Protein AF-A0A9J6ES76-F1 (afdb_monomer_lite)

Radius of gyration: 27.9 Å; chains: 1; bounding box: 52×22×76 Å

Foldseek 3Di:
DVVVVVVVVVVVVVVVVCCVVPVPVVVVVVVCVVCVVVVVVVVVVVVVPVVCCCVPPVPLPPPDPCSVVVCVVCVVPDPDDDDD

Sequence (84 aa):
MTRRIHNAKRSFSKIKQVWVLYPEHIVSTVVVLAVAPFGIRSAIKQHYKPWHYRTRYTVVRDDDPYAKVLEEAYKDFVPHKLPK

Organism: Rhipicephalus microplus (NCBI:txid6941)

Structure (mmCIF, N/CA/C/O backbone):
data_AF-A0A9J6ES76-F1
#
_entry.id   AF-A0A9J6ES76-F1
#
loop_
_atom_site.group_PDB
_atom_site.id
_atom_site.type_symbol
_atom_site.label_atom_id
_atom_site.label_alt_id
_atom_site.label_comp_id
_atom_site.label_asym_id
_atom_site.label_entity_id
_atom_site.label_seq_id
_atom_site.pdbx_PDB_ins_code
_atom_site.Cartn_x
_atom_site.Cartn_y
_atom_site.Cartn_z
_atom_site.occupancy
_atom_site.B_iso_or_equiv
_atom_site.auth_seq_id
_atom_site.auth_comp_id
_atom_site.auth_asym_id
_atom_site.auth_atom_id
_atom_site.pdbx_PDB_model_num
ATOM 1 N N . MET A 1 1 ? 7.557 9.050 36.090 1.00 58.09 1 MET A N 1
ATOM 2 C CA . MET A 1 1 ? 6.782 7.914 35.524 1.00 58.09 1 MET A CA 1
ATOM 3 C C . MET A 1 1 ? 5.292 8.234 35.295 1.00 58.09 1 MET A C 1
ATOM 5 O O . MET A 1 1 ? 4.701 7.724 34.353 1.00 58.09 1 MET A O 1
ATOM 9 N N . THR A 1 2 ? 4.692 9.140 36.072 1.00 62.94 2 THR A N 1
ATOM 10 C CA . THR A 1 2 ? 3.267 9.543 36.030 1.00 62.94 2 THR A CA 1
ATOM 11 C C . THR A 1 2 ? 2.797 10.257 34.749 1.00 62.94 2 THR A C 1
ATOM 13 O O . THR A 1 2 ? 1.668 10.037 34.312 1.00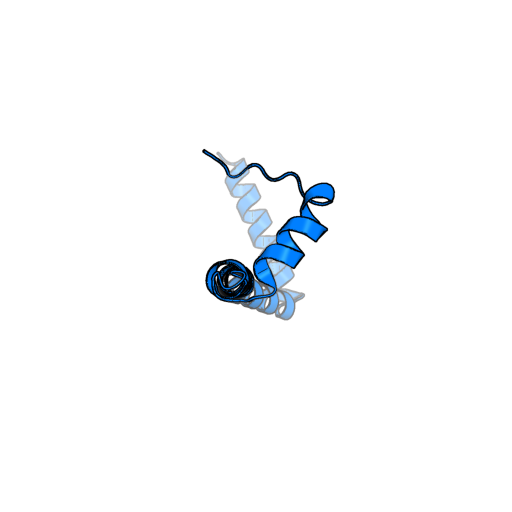 62.94 2 THR A O 1
ATOM 16 N N . ARG A 1 3 ? 3.649 11.051 34.078 1.00 64.12 3 ARG A N 1
ATOM 17 C CA . ARG A 1 3 ? 3.277 11.777 32.838 1.00 64.12 3 ARG A CA 1
ATOM 18 C C . ARG A 1 3 ? 2.908 10.865 31.656 1.00 64.12 3 ARG A C 1
ATOM 20 O O . ARG A 1 3 ? 1.980 11.183 30.920 1.00 64.12 3 ARG A O 1
ATOM 27 N N . ARG A 1 4 ? 3.586 9.721 31.481 1.00 66.62 4 ARG A N 1
ATOM 28 C CA . ARG A 1 4 ? 3.282 8.774 30.385 1.00 66.62 4 ARG A CA 1
ATOM 29 C C . ARG A 1 4 ? 1.899 8.139 30.546 1.00 66.62 4 ARG A C 1
ATOM 31 O O . ARG A 1 4 ? 1.163 8.035 29.572 1.00 66.62 4 ARG A O 1
ATOM 38 N N . ILE A 1 5 ? 1.524 7.790 31.776 1.00 69.25 5 ILE A N 1
ATOM 39 C CA . ILE A 1 5 ? 0.228 7.169 32.087 1.00 69.25 5 ILE A CA 1
ATOM 40 C C . ILE A 1 5 ? -0.914 8.173 31.872 1.00 69.25 5 ILE A C 1
ATOM 42 O O . ILE A 1 5 ? -1.945 7.831 31.296 1.00 69.25 5 ILE A O 1
ATOM 46 N N . HIS A 1 6 ? -0.715 9.433 32.265 1.00 73.25 6 HIS A N 1
ATOM 47 C CA . HIS A 1 6 ? -1.698 10.489 32.028 1.00 73.25 6 HIS A CA 1
ATOM 48 C C . HIS A 1 6 ? -1.903 10.766 30.526 1.00 73.25 6 HIS A C 1
ATOM 50 O O . HIS A 1 6 ? -3.040 10.825 30.054 1.00 73.25 6 HIS A O 1
ATOM 56 N N . ASN A 1 7 ? -0.816 10.839 29.749 1.00 69.06 7 ASN A N 1
ATOM 57 C CA . ASN A 1 7 ? -0.887 11.025 28.296 1.00 69.06 7 ASN A CA 1
ATOM 58 C C . ASN A 1 7 ? -1.557 9.842 27.577 1.00 69.06 7 ASN A C 1
ATOM 60 O O . ASN A 1 7 ? -2.339 10.053 26.647 1.00 69.06 7 ASN A O 1
ATOM 64 N N . ALA A 1 8 ? -1.311 8.609 28.029 1.00 68.94 8 ALA A N 1
ATOM 65 C CA . ALA A 1 8 ? -1.968 7.419 27.494 1.00 68.94 8 ALA A CA 1
ATOM 66 C C . ALA A 1 8 ? -3.485 7.442 27.753 1.00 68.94 8 ALA A C 1
ATOM 68 O O . ALA A 1 8 ? -4.269 7.258 26.823 1.00 68.94 8 ALA A O 1
ATOM 69 N N . LYS A 1 9 ? -3.913 7.770 28.982 1.00 72.75 9 LYS A N 1
ATOM 70 C CA . LYS A 1 9 ? -5.340 7.898 29.336 1.00 72.75 9 LYS A CA 1
ATOM 71 C C . LYS A 1 9 ? -6.048 8.979 28.515 1.00 72.75 9 LYS A C 1
ATOM 73 O O . LYS A 1 9 ? -7.155 8.758 28.027 1.00 72.75 9 LYS A O 1
ATOM 78 N N . ARG A 1 10 ? -5.395 10.127 28.307 1.00 74.69 10 ARG A N 1
ATOM 79 C CA . ARG A 1 10 ? -5.929 11.221 27.480 1.00 74.69 10 ARG A CA 1
ATOM 80 C C . ARG A 1 10 ? -6.085 10.813 26.014 1.00 74.69 10 ARG A C 1
ATOM 82 O O . ARG A 1 10 ? -7.083 11.160 25.392 1.00 74.69 10 ARG A O 1
ATOM 89 N N . SER A 1 11 ? -5.127 10.060 25.477 1.00 72.75 11 SER A N 1
ATOM 90 C CA . SER A 1 11 ? -5.179 9.560 24.097 1.00 72.75 11 SER A CA 1
ATOM 91 C C . SER A 1 11 ? -6.303 8.537 23.913 1.00 72.75 11 SER A C 1
ATOM 93 O O . SER A 1 11 ? -7.061 8.625 22.954 1.00 72.75 11 SER A O 1
ATOM 95 N N . PHE A 1 12 ? -6.488 7.638 24.882 1.00 75.25 12 PHE A N 1
ATOM 96 C CA . PHE A 1 12 ? -7.567 6.648 24.860 1.00 75.25 12 PHE A CA 1
ATOM 97 C C . PHE A 1 12 ? -8.963 7.289 24.910 1.00 75.25 12 PHE A C 1
ATOM 99 O O . PHE A 1 12 ? -9.875 6.848 24.214 1.00 75.25 12 PHE A O 1
ATOM 106 N N . SER A 1 13 ? -9.122 8.359 25.698 1.00 81.44 13 SER A N 1
ATOM 107 C CA . SER A 1 13 ? -10.373 9.128 25.764 1.00 81.44 13 SER A CA 1
ATOM 108 C C . SER A 1 13 ? -10.730 9.759 24.412 1.00 81.44 13 SER A C 1
ATOM 110 O O . SER A 1 13 ? -11.862 9.640 23.948 1.00 81.44 13 SER A O 1
ATOM 112 N N . LYS A 1 14 ? -9.738 10.334 23.717 1.00 81.38 14 LYS A N 1
ATOM 113 C CA . LYS A 1 14 ? -9.935 10.896 22.372 1.00 81.38 14 LYS A CA 1
ATOM 114 C C . LYS A 1 14 ? -10.332 9.833 21.351 1.00 81.38 14 LYS A C 1
ATOM 116 O O . LYS A 1 14 ? -11.241 10.071 20.568 1.00 81.38 14 LYS A O 1
ATOM 121 N N . ILE A 1 15 ? -9.700 8.658 21.377 1.00 80.81 15 ILE A N 1
ATOM 122 C CA . ILE A 1 15 ? -10.039 7.564 20.451 1.00 80.81 15 ILE A CA 1
ATOM 123 C C . ILE A 1 15 ? -11.489 7.112 20.659 1.00 80.81 15 ILE A C 1
ATOM 125 O O . ILE A 1 15 ? -12.217 6.964 19.683 1.00 80.81 15 ILE A O 1
ATOM 129 N N . LYS A 1 16 ? -11.941 6.969 21.914 1.00 83.31 16 LYS A N 1
ATOM 130 C CA . LYS A 1 16 ? -13.348 6.653 22.210 1.00 83.31 16 LYS A CA 1
ATO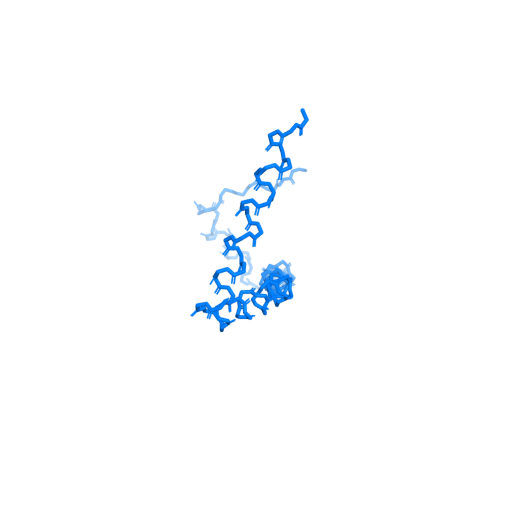M 131 C C . LYS A 1 16 ? -14.305 7.716 21.674 1.00 83.31 16 LYS A C 1
ATOM 133 O O . LYS A 1 16 ? -15.332 7.368 21.107 1.00 83.31 16 LYS A O 1
ATOM 138 N N . GLN A 1 17 ? -13.960 8.993 21.827 1.00 84.94 17 GLN A N 1
ATOM 139 C CA . GLN A 1 17 ? -14.780 10.092 21.321 1.00 84.94 17 GLN A CA 1
ATOM 140 C C . GLN A 1 17 ? -14.902 10.057 19.790 1.00 84.94 17 GLN A C 1
ATOM 142 O O . GLN A 1 17 ? -16.000 10.207 19.265 1.00 84.94 17 GLN A O 1
ATOM 147 N N . VAL A 1 18 ? -13.801 9.801 19.075 1.00 83.56 18 VAL A N 1
ATOM 148 C CA . VAL A 1 18 ? -13.815 9.667 17.607 1.00 83.56 18 VAL A CA 1
ATOM 149 C C . VAL A 1 18 ? -14.612 8.433 17.171 1.00 83.56 18 VAL A C 1
ATOM 151 O O . VAL A 1 18 ? -15.325 8.504 16.181 1.00 83.56 18 VAL A O 1
ATOM 154 N N . TRP A 1 19 ? -14.562 7.335 17.931 1.00 82.88 19 TRP A N 1
ATOM 155 C CA . TRP A 1 19 ? -15.316 6.109 17.631 1.00 82.88 19 TRP A CA 1
ATOM 156 C C . TRP A 1 19 ? -16.830 6.281 17.750 1.00 82.88 19 TRP A C 1
ATOM 158 O O . TRP A 1 19 ? -17.575 5.667 16.996 1.00 82.88 19 TRP A O 1
ATOM 168 N N . VAL A 1 20 ? -17.282 7.141 18.664 1.00 90.12 20 VAL A N 1
ATOM 169 C CA . VAL A 1 20 ? -18.703 7.489 18.802 1.00 90.12 20 VAL A CA 1
ATOM 170 C C . VAL A 1 20 ? -19.150 8.470 17.718 1.00 90.12 20 VAL A C 1
ATOM 172 O O . VAL A 1 20 ? -20.268 8.359 17.231 1.00 90.12 20 VAL A O 1
ATOM 175 N N . LEU A 1 21 ? -18.298 9.433 17.350 1.00 91.12 21 LEU A N 1
ATOM 176 C CA . LEU A 1 21 ? -18.652 10.478 16.387 1.00 91.12 21 LEU A CA 1
ATOM 177 C C . LEU A 1 21 ? -18.576 10.012 14.927 1.00 91.12 21 LEU A C 1
ATOM 179 O O . LEU A 1 21 ? -19.409 10.434 14.135 1.00 91.12 21 LEU A O 1
ATOM 183 N N . TYR A 1 22 ? -17.587 9.181 14.584 1.00 87.38 22 TYR A N 1
ATOM 184 C CA . TYR A 1 22 ? -17.278 8.785 13.205 1.00 87.38 22 TYR A CA 1
ATOM 185 C C . TYR A 1 22 ? -16.777 7.331 13.118 1.00 87.38 22 TYR A C 1
ATOM 187 O O . TYR A 1 22 ? -15.594 7.081 12.830 1.00 87.38 22 TYR A O 1
ATOM 195 N N . PRO A 1 23 ? -17.634 6.339 13.408 1.00 87.12 23 PRO A N 1
ATOM 196 C CA . PRO A 1 23 ? -17.247 4.931 13.356 1.00 87.12 23 PRO A CA 1
ATOM 197 C C . PRO A 1 23 ? -16.791 4.501 11.952 1.00 87.12 23 PRO A C 1
ATOM 199 O O . PRO A 1 23 ? -15.828 3.740 11.819 1.00 87.12 23 PRO A O 1
ATOM 202 N N . GLU A 1 24 ? -17.415 5.025 10.897 1.00 88.38 24 GLU A N 1
ATOM 203 C CA . GLU A 1 24 ? -17.102 4.712 9.501 1.00 88.38 24 GLU A CA 1
ATOM 204 C C . GLU A 1 24 ? -15.666 5.082 9.115 1.00 88.38 24 GLU A C 1
ATOM 206 O O . GLU A 1 24 ? -14.986 4.288 8.464 1.00 88.38 24 GLU A O 1
ATOM 211 N N . HIS A 1 25 ? -15.162 6.230 9.575 1.00 88.44 25 HIS A N 1
ATOM 212 C CA . HIS A 1 25 ? -13.801 6.677 9.276 1.00 88.44 25 HIS A CA 1
ATOM 213 C C . HIS A 1 25 ? -12.733 5.820 9.959 1.00 88.44 25 HIS A C 1
ATOM 215 O O . HIS A 1 25 ? -11.640 5.615 9.420 1.00 88.44 25 HIS A O 1
ATOM 221 N N . ILE A 1 26 ? -13.032 5.283 11.142 1.00 88.19 26 ILE A N 1
ATOM 222 C CA . ILE A 1 26 ? -12.112 4.376 11.830 1.00 88.19 26 ILE A CA 1
ATOM 223 C C . ILE A 1 26 ? -12.065 3.041 11.098 1.00 88.19 26 ILE A C 1
ATOM 225 O O . ILE A 1 26 ? -10.974 2.542 10.817 1.00 88.19 26 ILE A O 1
ATOM 229 N N . VAL A 1 27 ? -13.224 2.494 10.729 1.00 89.00 27 VAL A N 1
ATOM 230 C CA . VAL A 1 27 ? -13.295 1.250 9.955 1.00 89.00 27 VAL A CA 1
ATOM 231 C C . VAL A 1 27 ? -12.589 1.419 8.609 1.00 89.00 27 VAL A C 1
ATOM 233 O O . VAL A 1 27 ? -11.755 0.584 8.260 1.00 89.00 27 VAL A O 1
ATOM 236 N N . SER A 1 28 ? -12.823 2.520 7.888 1.00 88.31 28 SER A N 1
ATOM 237 C CA . SER A 1 28 ? -12.156 2.774 6.606 1.00 88.31 28 SER A CA 1
ATOM 238 C C . SER A 1 28 ? -10.640 2.887 6.762 1.00 88.31 28 SER A C 1
ATOM 240 O O . SER A 1 28 ? -9.898 2.329 5.959 1.00 88.31 28 SER A O 1
ATOM 242 N N . THR A 1 29 ? -10.161 3.552 7.816 1.00 89.56 29 THR A N 1
ATOM 243 C CA . THR A 1 29 ? -8.722 3.677 8.092 1.00 89.56 29 THR A CA 1
ATOM 244 C C . THR A 1 29 ? -8.092 2.316 8.382 1.00 89.56 29 THR A C 1
ATOM 246 O O . THR A 1 29 ? -7.025 2.007 7.855 1.00 89.56 29 THR A O 1
ATOM 249 N N . VAL A 1 30 ? -8.761 1.474 9.176 1.00 91.50 30 VAL A N 1
ATOM 250 C CA . VAL A 1 30 ? -8.295 0.109 9.468 1.00 91.50 30 VAL A CA 1
ATOM 251 C C . VAL A 1 30 ? -8.235 -0.729 8.192 1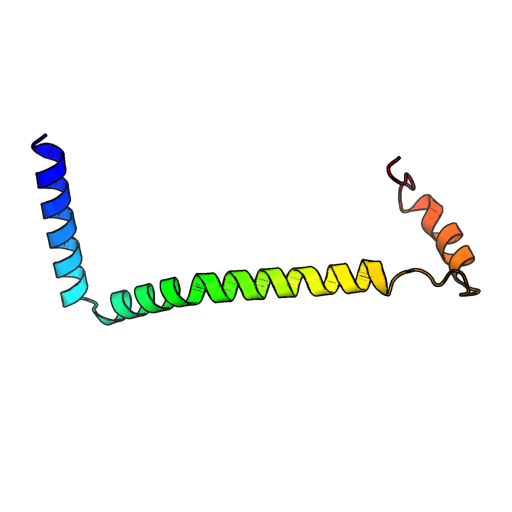.00 91.50 30 VAL A C 1
ATOM 253 O O . VAL A 1 30 ? -7.232 -1.398 7.951 1.00 91.50 30 VAL A O 1
ATOM 256 N N . VAL A 1 31 ? -9.263 -0.654 7.343 1.00 92.94 31 VAL A N 1
ATOM 257 C CA . VAL A 1 31 ? -9.294 -1.368 6.058 1.00 92.94 31 VAL A CA 1
ATOM 258 C C . VAL A 1 31 ? -8.162 -0.900 5.143 1.00 92.94 31 VAL A C 1
ATOM 260 O O . VAL A 1 31 ? -7.441 -1.730 4.593 1.00 92.94 31 VAL A O 1
ATOM 263 N N . VAL A 1 32 ? -7.943 0.413 5.017 1.00 92.62 32 VAL A N 1
ATOM 264 C CA . VAL A 1 32 ? -6.854 0.965 4.195 1.00 92.62 32 VAL A CA 1
ATOM 265 C C . VAL A 1 32 ? -5.494 0.505 4.711 1.00 92.62 32 VAL A C 1
ATOM 267 O O . VAL A 1 32 ? -4.674 0.056 3.917 1.00 92.62 32 VAL A O 1
ATOM 270 N N . LEU A 1 33 ? -5.257 0.549 6.024 1.00 92.75 33 LEU A N 1
ATOM 271 C CA . LEU A 1 33 ? -4.001 0.077 6.614 1.00 92.75 33 LEU A CA 1
ATOM 272 C C . LEU A 1 33 ? -3.787 -1.426 6.406 1.00 92.75 33 LEU A C 1
ATOM 274 O O . LEU A 1 33 ? -2.656 -1.849 6.175 1.00 92.75 33 LEU A O 1
ATOM 278 N N . ALA A 1 34 ? -4.855 -2.226 6.442 1.00 92.50 34 ALA A N 1
ATOM 279 C CA . ALA A 1 34 ? -4.781 -3.659 6.177 1.00 92.50 34 ALA A CA 1
ATOM 280 C C . ALA A 1 34 ? -4.469 -3.970 4.701 1.00 92.50 34 ALA A C 1
ATOM 282 O O . ALA A 1 34 ? -3.709 -4.893 4.414 1.00 92.50 34 ALA A O 1
ATOM 283 N N . VAL A 1 35 ? -5.020 -3.196 3.759 1.00 93.19 35 VAL A N 1
ATOM 284 C CA . VAL A 1 35 ? -4.864 -3.426 2.310 1.00 93.19 35 VAL A CA 1
ATOM 285 C C . VAL A 1 35 ? -3.589 -2.785 1.742 1.00 93.19 35 VAL A C 1
ATOM 287 O O . VAL A 1 35 ? -2.973 -3.340 0.827 1.00 93.19 35 VAL A O 1
ATOM 290 N N . ALA A 1 36 ? -3.140 -1.658 2.302 1.00 91.38 36 ALA A N 1
ATOM 291 C CA . ALA A 1 36 ? -1.956 -0.911 1.874 1.00 91.38 36 ALA A CA 1
ATOM 292 C C . ALA A 1 36 ? -0.693 -1.770 1.644 1.00 91.38 36 ALA A C 1
ATOM 294 O O . ALA A 1 36 ? -0.095 -1.638 0.572 1.00 91.38 36 ALA A O 1
ATOM 295 N N . PRO A 1 37 ? -0.270 -2.678 2.551 1.00 88.25 37 PRO A N 1
ATOM 296 C CA . PRO A 1 37 ? 0.939 -3.474 2.327 1.00 88.25 37 PRO A CA 1
ATOM 297 C C . PRO A 1 37 ? 0.837 -4.389 1.097 1.00 88.25 37 PRO A C 1
ATOM 299 O O . PRO A 1 37 ? 1.829 -4.595 0.393 1.00 88.25 37 PRO A O 1
ATOM 302 N N . PHE A 1 38 ? -0.356 -4.903 0.784 1.00 90.06 38 PHE A N 1
ATOM 303 C CA . PHE A 1 38 ? -0.574 -5.724 -0.408 1.00 90.06 38 PHE A CA 1
ATOM 304 C C . PHE A 1 38 ? -0.512 -4.888 -1.688 1.00 90.06 38 PHE A C 1
ATOM 306 O O . PHE A 1 38 ? 0.118 -5.313 -2.658 1.00 90.06 38 PHE A O 1
ATOM 313 N N . GLY A 1 39 ? -1.099 -3.686 -1.668 1.00 87.31 39 GLY A N 1
ATOM 314 C CA . GLY A 1 39 ? -1.042 -2.734 -2.780 1.00 87.31 39 GLY A CA 1
ATOM 315 C C . GLY A 1 39 ? 0.378 -2.242 -3.071 1.00 87.31 39 GLY A C 1
ATOM 316 O O . GLY A 1 39 ? 0.802 -2.193 -4.222 1.00 87.31 39 GLY A O 1
ATOM 317 N N . ILE A 1 40 ? 1.165 -1.958 -2.032 1.00 89.06 40 ILE A N 1
ATOM 318 C CA . ILE A 1 40 ? 2.572 -1.567 -2.193 1.00 89.06 40 ILE A CA 1
ATOM 319 C C . ILE A 1 40 ? 3.372 -2.723 -2.810 1.00 89.06 40 ILE A C 1
ATOM 321 O O . ILE A 1 40 ? 4.129 -2.525 -3.761 1.00 89.06 40 ILE A O 1
ATOM 325 N N . ARG A 1 41 ? 3.172 -3.958 -2.331 1.00 86.56 41 ARG A N 1
ATOM 326 C CA . ARG A 1 41 ? 3.861 -5.136 -2.879 1.00 86.56 41 ARG A CA 1
ATOM 327 C C . ARG A 1 41 ? 3.488 -5.403 -4.339 1.00 86.56 41 ARG A C 1
ATOM 329 O O . ARG A 1 41 ? 4.359 -5.795 -5.119 1.00 86.56 41 ARG A O 1
ATOM 336 N N . SER A 1 42 ? 2.221 -5.229 -4.718 1.00 85.44 42 SER A N 1
ATOM 337 C CA . SER A 1 42 ? 1.790 -5.398 -6.110 1.00 85.44 42 SER A CA 1
ATOM 338 C C . SER A 1 42 ? 2.361 -4.302 -7.013 1.00 85.44 42 SER A C 1
ATOM 340 O O . SER A 1 42 ? 2.892 -4.630 -8.074 1.00 85.44 42 SER A O 1
ATOM 342 N N . ALA A 1 43 ? 2.368 -3.043 -6.562 1.00 84.00 43 ALA A N 1
ATOM 343 C CA . ALA A 1 43 ? 2.969 -1.922 -7.283 1.00 84.00 43 ALA A CA 1
ATOM 344 C C . ALA A 1 43 ? 4.472 -2.131 -7.528 1.00 84.00 43 ALA A C 1
ATOM 346 O O . ALA A 1 43 ? 4.943 -1.972 -8.653 1.00 84.00 43 ALA A O 1
ATOM 347 N N . ILE A 1 44 ? 5.214 -2.588 -6.512 1.00 84.56 44 ILE A N 1
ATOM 348 C CA . ILE A 1 44 ? 6.637 -2.935 -6.637 1.00 84.56 44 ILE A CA 1
ATOM 349 C C . ILE A 1 44 ? 6.842 -4.032 -7.694 1.00 84.56 44 ILE A C 1
ATOM 351 O O . ILE A 1 44 ? 7.666 -3.887 -8.596 1.00 84.56 44 ILE A O 1
ATOM 355 N N . LYS A 1 45 ? 6.059 -5.119 -7.645 1.00 81.25 45 LYS A N 1
ATOM 356 C CA . LYS A 1 45 ? 6.136 -6.190 -8.657 1.00 81.25 45 LYS A CA 1
ATOM 357 C C . LYS A 1 45 ? 5.826 -5.684 -10.065 1.00 81.25 45 LYS A C 1
ATOM 359 O O . LYS A 1 45 ? 6.454 -6.129 -11.023 1.00 81.25 45 LYS A O 1
ATOM 364 N N . GLN A 1 46 ? 4.858 -4.783 -10.199 1.00 75.62 46 GLN A N 1
ATOM 365 C CA . GLN A 1 46 ? 4.496 -4.197 -11.483 1.00 75.62 46 GLN A CA 1
ATOM 366 C C . GLN A 1 46 ? 5.601 -3.282 -12.015 1.00 75.62 46 GLN A C 1
ATOM 368 O O . GLN A 1 46 ? 5.876 -3.327 -13.209 1.00 75.62 46 GLN A O 1
ATOM 373 N N . HIS A 1 47 ? 6.291 -2.540 -11.147 1.00 74.31 47 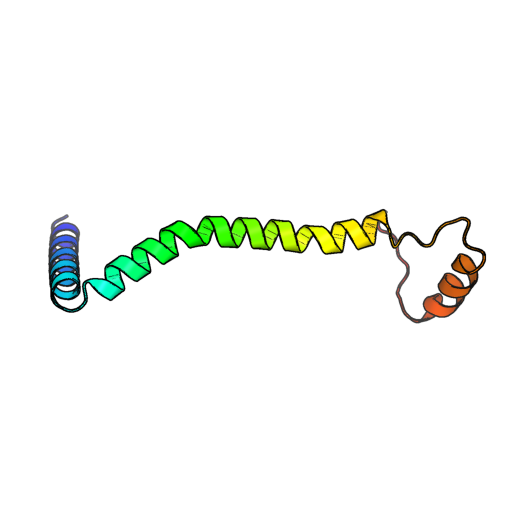HIS A N 1
ATOM 374 C CA . HIS A 1 47 ? 7.431 -1.703 -11.523 1.00 74.31 47 HIS A CA 1
ATOM 375 C C . HIS A 1 47 ? 8.621 -2.513 -12.070 1.00 74.31 47 HIS A C 1
ATOM 377 O O . HIS A 1 47 ? 9.294 -2.073 -12.999 1.00 74.31 47 HIS A O 1
ATOM 383 N N . TYR A 1 48 ? 8.847 -3.734 -11.574 1.00 69.62 48 TYR A N 1
ATOM 384 C CA . TYR A 1 48 ? 9.915 -4.600 -12.092 1.00 69.62 48 TYR A CA 1
ATOM 385 C C . TYR A 1 48 ? 9.633 -5.189 -13.479 1.00 69.62 48 TYR A C 1
ATOM 387 O O . TYR A 1 48 ? 10.577 -5.550 -14.184 1.00 69.62 48 TYR A O 1
ATOM 395 N N . LYS A 1 49 ? 8.365 -5.289 -13.901 1.00 62.75 49 LYS A N 1
ATOM 396 C CA . LYS A 1 49 ? 8.014 -5.882 -15.202 1.00 62.75 49 LYS A CA 1
ATOM 397 C C . LYS A 1 49 ? 8.588 -5.077 -16.380 1.00 62.75 49 LYS A C 1
ATOM 399 O O . LYS A 1 49 ? 9.312 -5.681 -17.166 1.00 62.75 49 LYS A O 1
ATOM 404 N N . PRO A 1 50 ? 8.363 -3.753 -16.510 1.00 60.72 50 PRO A N 1
ATOM 405 C CA . PRO A 1 50 ? 8.955 -2.954 -17.585 1.00 60.72 50 PRO A CA 1
ATOM 406 C C . PRO A 1 50 ? 10.479 -3.043 -17.641 1.00 60.72 50 PRO A C 1
ATOM 408 O O . PRO A 1 50 ? 11.047 -3.123 -18.726 1.00 60.72 50 PRO A O 1
ATOM 411 N N . TRP A 1 51 ? 11.142 -3.078 -16.480 1.00 58.66 51 TRP A N 1
ATOM 412 C CA . TRP A 1 51 ? 12.597 -3.191 -16.428 1.00 58.66 51 TRP A CA 1
ATOM 413 C C . TRP A 1 51 ? 13.073 -4.548 -16.936 1.00 58.66 51 TRP A C 1
ATOM 415 O O . TRP A 1 51 ? 13.972 -4.604 -17.763 1.00 58.66 51 TRP A O 1
ATOM 425 N N . HIS A 1 52 ? 12.395 -5.629 -16.547 1.00 57.59 52 HIS A N 1
ATOM 426 C CA . HIS A 1 52 ? 12.652 -6.960 -17.087 1.00 57.59 52 HIS A CA 1
ATOM 427 C C . HIS A 1 52 ? 12.445 -7.022 -18.605 1.00 57.59 52 HIS A C 1
ATOM 429 O O . HIS A 1 52 ? 13.255 -7.633 -19.298 1.00 57.59 52 HIS A O 1
ATOM 435 N N . TYR A 1 53 ? 11.402 -6.367 -19.132 1.00 52.69 53 TYR A N 1
ATOM 436 C CA . TYR A 1 53 ? 11.157 -6.326 -20.574 1.00 52.69 53 TYR A CA 1
ATOM 437 C C . TYR A 1 53 ? 12.237 -5.552 -21.331 1.00 52.69 53 TYR A C 1
ATOM 439 O O . TYR A 1 53 ? 12.703 -6.019 -22.367 1.00 52.69 53 TYR A O 1
ATOM 447 N N . ARG A 1 54 ? 12.700 -4.430 -20.774 1.00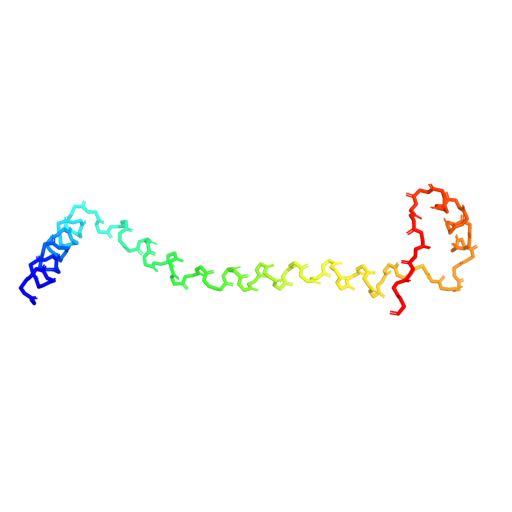 57.00 54 ARG A N 1
ATOM 448 C CA . ARG A 1 54 ? 13.831 -3.669 -21.311 1.00 57.00 54 ARG A CA 1
ATOM 449 C C . ARG A 1 54 ? 15.114 -4.507 -21.305 1.00 57.00 54 ARG A C 1
ATOM 451 O O . ARG A 1 54 ? 15.749 -4.695 -22.330 1.00 57.00 54 ARG A O 1
ATOM 458 N N . THR A 1 55 ? 15.486 -5.095 -20.174 1.00 58.91 55 THR A N 1
ATOM 459 C CA . THR A 1 55 ? 16.753 -5.838 -20.093 1.00 58.91 55 THR A CA 1
ATOM 460 C C . THR A 1 55 ? 16.739 -7.147 -20.889 1.00 58.91 55 THR A C 1
ATOM 462 O O . THR A 1 55 ? 17.784 -7.547 -21.387 1.00 58.91 55 THR A O 1
ATOM 465 N N . ARG A 1 56 ? 15.591 -7.835 -21.008 1.00 53.31 56 ARG A N 1
ATOM 466 C CA . ARG A 1 56 ? 15.514 -9.144 -21.686 1.00 53.31 56 ARG A CA 1
ATOM 467 C C . ARG A 1 56 ? 15.079 -9.107 -23.147 1.00 53.31 56 ARG A C 1
ATOM 469 O O . ARG A 1 56 ? 15.448 -10.019 -23.876 1.00 53.31 56 ARG A O 1
ATOM 476 N N . TYR A 1 57 ? 14.278 -8.127 -23.561 1.00 51.00 57 TYR A N 1
ATOM 477 C CA . TYR A 1 57 ? 13.665 -8.117 -24.897 1.00 51.00 57 TYR A CA 1
ATOM 478 C C . TYR A 1 57 ? 13.958 -6.850 -25.706 1.00 51.00 57 TYR A C 1
ATOM 480 O O . TYR A 1 57 ? 13.724 -6.869 -26.908 1.00 51.00 57 TYR A O 1
ATOM 488 N N . THR A 1 58 ? 14.500 -5.779 -25.105 1.00 50.78 58 THR A N 1
ATOM 489 C CA . THR A 1 58 ? 15.075 -4.652 -25.873 1.00 50.78 58 THR A CA 1
ATOM 490 C C . THR A 1 58 ? 16.584 -4.786 -26.047 1.00 50.78 58 THR A C 1
ATOM 492 O O . THR A 1 58 ? 17.274 -3.787 -26.233 1.00 50.78 58 THR A O 1
ATOM 495 N N . VAL A 1 59 ? 17.106 -6.013 -25.977 1.00 53.59 59 VAL A N 1
ATOM 496 C CA . VAL A 1 59 ? 18.412 -6.315 -26.558 1.00 53.59 59 VAL A CA 1
ATOM 497 C C . VAL A 1 59 ? 18.218 -6.099 -28.050 1.00 53.59 59 VAL A C 1
ATOM 499 O O . VAL A 1 59 ? 17.429 -6.807 -28.678 1.00 53.59 59 VAL A O 1
ATOM 502 N N . VAL A 1 60 ? 18.852 -5.059 -28.584 1.00 54.00 60 VAL A N 1
ATOM 503 C CA . VAL A 1 60 ? 19.131 -4.966 -30.013 1.00 54.00 60 VAL A CA 1
ATOM 504 C C . VAL A 1 60 ? 19.651 -6.346 -30.397 1.00 54.00 60 VAL A C 1
ATOM 506 O O . VAL A 1 60 ? 20.668 -6.775 -29.864 1.00 54.00 60 VAL A O 1
ATOM 509 N N . ARG A 1 61 ? 18.872 -7.112 -31.165 1.00 51.06 61 ARG A N 1
ATOM 510 C CA . ARG A 1 61 ? 19.264 -8.473 -31.531 1.00 51.06 61 ARG A CA 1
ATOM 511 C C . ARG A 1 61 ? 20.631 -8.347 -32.198 1.00 51.06 61 ARG A C 1
ATOM 513 O O . ARG A 1 61 ? 20.738 -7.599 -33.162 1.00 51.06 61 ARG A O 1
ATOM 520 N N . ASP A 1 62 ? 21.645 -9.050 -31.702 1.00 53.59 62 ASP A N 1
ATOM 521 C CA . ASP A 1 62 ? 22.979 -9.021 -32.323 1.00 53.59 62 ASP A CA 1
ATOM 522 C C . ASP A 1 62 ? 22.914 -9.453 -33.807 1.00 53.59 62 ASP A C 1
ATOM 524 O O . ASP A 1 62 ? 23.734 -9.036 -34.624 1.00 53.59 62 ASP A O 1
ATOM 528 N N . ASP A 1 63 ? 21.877 -10.226 -34.160 1.00 54.66 63 ASP A N 1
ATOM 529 C CA . ASP A 1 63 ? 21.554 -10.691 -35.513 1.00 54.66 63 ASP A CA 1
ATOM 530 C C . ASP A 1 63 ? 20.664 -9.723 -36.323 1.00 54.66 63 ASP A C 1
ATOM 532 O O . ASP A 1 63 ? 20.311 -10.020 -37.467 1.00 54.66 63 ASP A O 1
ATOM 536 N N . ASP A 1 64 ? 20.225 -8.601 -35.745 1.00 60.28 64 ASP A N 1
ATOM 537 C CA . ASP A 1 64 ? 19.388 -7.625 -36.442 1.00 60.28 64 ASP A CA 1
ATOM 538 C C . ASP A 1 64 ? 20.265 -6.780 -37.380 1.00 60.28 64 ASP A C 1
ATOM 540 O O . ASP A 1 64 ? 21.160 -6.067 -36.911 1.00 60.28 64 ASP A O 1
ATOM 544 N N . PRO A 1 65 ? 20.033 -6.810 -38.705 1.00 63.00 65 PRO A N 1
ATOM 545 C CA . PRO A 1 65 ? 20.840 -6.057 -39.662 1.00 63.00 65 PRO A CA 1
ATOM 546 C C . PRO A 1 65 ? 20.819 -4.537 -39.420 1.00 63.00 65 PRO A C 1
ATOM 548 O O . PRO A 1 65 ? 21.703 -3.836 -39.912 1.00 63.00 65 PRO A O 1
ATOM 551 N N . TYR A 1 66 ? 19.861 -4.019 -38.641 1.00 56.47 66 TYR A N 1
ATOM 552 C CA . TYR A 1 66 ? 19.747 -2.597 -38.307 1.00 56.47 66 TYR A CA 1
ATOM 553 C C . TYR A 1 66 ? 20.358 -2.218 -36.949 1.00 56.47 66 TYR A C 1
ATOM 555 O O . TYR A 1 66 ? 20.474 -1.029 -36.649 1.00 56.47 66 TYR A O 1
ATOM 563 N N . ALA A 1 67 ? 20.814 -3.194 -36.156 1.00 61.00 67 ALA A N 1
ATOM 564 C CA . ALA A 1 67 ? 21.457 -2.995 -34.856 1.00 61.00 67 ALA A CA 1
ATOM 565 C C . ALA A 1 67 ? 22.623 -1.998 -34.908 1.00 61.00 67 ALA A C 1
ATOM 567 O O . ALA A 1 67 ? 22.650 -1.003 -34.185 1.00 61.00 67 ALA A O 1
ATOM 568 N N . LYS A 1 68 ? 23.558 -2.239 -35.834 1.00 60.75 68 LYS A N 1
ATOM 569 C CA . LYS A 1 68 ? 24.774 -1.431 -36.008 1.00 60.75 68 LYS A CA 1
ATOM 570 C C . LYS A 1 68 ? 24.480 -0.014 -36.497 1.00 60.75 68 LYS A C 1
ATOM 572 O O . LYS A 1 68 ? 25.164 0.922 -36.102 1.00 60.75 68 LYS A O 1
ATOM 577 N N . VAL A 1 69 ? 23.443 0.146 -37.322 1.00 64.50 69 VAL A N 1
ATOM 578 C CA . VAL A 1 69 ? 23.017 1.456 -37.843 1.00 64.50 69 VAL A CA 1
ATOM 579 C C . VAL A 1 69 ? 22.455 2.320 -36.716 1.00 64.50 69 VAL A C 1
ATOM 581 O O . VAL A 1 69 ? 22.718 3.518 -36.655 1.00 64.50 69 VAL A O 1
ATOM 584 N N . LEU A 1 70 ? 21.708 1.707 -35.796 1.00 60.41 70 LEU A N 1
ATOM 585 C CA . LEU A 1 70 ? 21.169 2.399 -34.630 1.00 60.41 70 LEU A CA 1
ATOM 586 C C . LEU A 1 70 ? 22.278 2.757 -33.630 1.00 60.41 70 LEU A C 1
ATOM 588 O O . LEU A 1 70 ? 22.290 3.878 -33.132 1.00 60.41 70 LEU A O 1
ATOM 592 N N . GLU A 1 71 ? 23.242 1.868 -33.375 1.00 62.97 71 GLU A N 1
ATOM 593 C CA . GLU A 1 71 ? 24.405 2.191 -32.530 1.00 62.97 71 GLU A CA 1
ATOM 594 C C . GLU A 1 71 ? 25.218 3.376 -33.072 1.00 62.97 71 GLU A C 1
ATOM 596 O O . GLU A 1 71 ? 25.593 4.269 -32.312 1.00 62.97 71 GLU A O 1
ATOM 601 N N . GLU A 1 72 ? 25.450 3.424 -34.386 1.00 66.62 72 GLU A N 1
ATOM 602 C CA . GLU A 1 72 ? 26.174 4.523 -35.027 1.00 66.62 72 GLU A CA 1
ATOM 603 C C . GLU A 1 72 ? 25.377 5.837 -34.984 1.00 66.62 72 GLU A C 1
ATOM 605 O O . GLU A 1 72 ? 25.935 6.881 -34.648 1.00 66.62 72 GLU A O 1
ATOM 610 N N . ALA A 1 73 ? 24.060 5.782 -35.211 1.00 64.38 73 ALA A N 1
ATOM 611 C CA . ALA A 1 73 ? 23.182 6.952 -35.156 1.00 64.38 73 ALA A CA 1
ATOM 612 C C . ALA A 1 73 ? 23.004 7.533 -33.738 1.00 64.38 73 ALA A C 1
ATOM 614 O O . ALA A 1 73 ? 22.780 8.734 -33.588 1.00 64.38 73 ALA A O 1
ATOM 615 N N . TYR A 1 74 ? 23.100 6.706 -32.690 1.00 55.38 74 TYR A N 1
ATOM 616 C CA . TYR A 1 74 ? 22.920 7.136 -31.295 1.00 55.38 74 TYR A CA 1
ATOM 617 C C . TYR A 1 74 ? 24.228 7.409 -30.538 1.00 55.38 74 TYR A C 1
ATOM 619 O O . TYR A 1 74 ? 24.180 7.838 -29.379 1.00 55.38 74 TYR A O 1
ATOM 627 N N . LYS A 1 75 ? 25.386 7.228 -31.186 1.00 60.88 75 LYS A N 1
ATOM 628 C CA . LYS A 1 75 ? 26.722 7.445 -30.605 1.00 60.88 75 LYS A CA 1
ATOM 629 C C . LYS A 1 75 ? 26.918 8.853 -30.033 1.00 60.88 75 LYS A C 1
ATOM 631 O O . LYS A 1 75 ? 27.581 9.008 -29.009 1.00 60.88 75 LYS A O 1
ATOM 636 N N . ASP A 1 76 ? 26.288 9.851 -30.645 1.00 59.38 76 ASP A N 1
ATOM 637 C CA . ASP A 1 76 ? 26.397 11.255 -30.234 1.00 59.38 76 ASP A CA 1
ATOM 638 C C . ASP A 1 76 ? 25.375 11.657 -29.155 1.00 59.38 76 ASP A C 1
ATOM 640 O O . ASP A 1 76 ? 25.514 12.706 -28.525 1.00 59.38 76 ASP A O 1
ATOM 644 N N . PHE A 1 77 ? 24.356 10.826 -28.903 1.00 54.03 77 PHE A N 1
ATOM 645 C CA . PHE A 1 77 ? 23.240 11.159 -28.009 1.00 54.03 77 PHE A CA 1
ATOM 646 C C . PHE A 1 77 ? 23.346 10.540 -26.610 1.00 54.03 77 PHE A C 1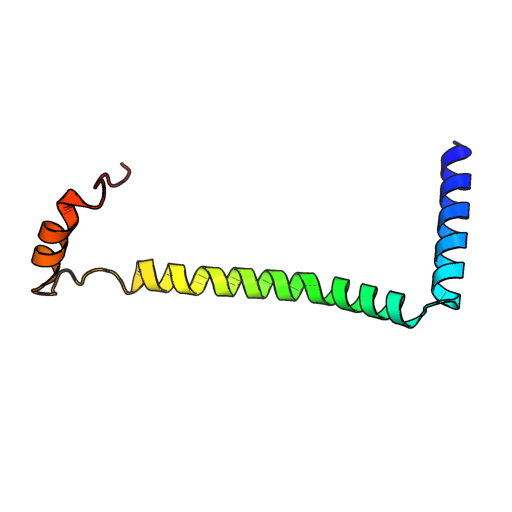
ATOM 648 O O . PHE A 1 77 ? 22.717 11.043 -25.678 1.00 54.03 77 PHE A O 1
ATOM 655 N N . VAL A 1 78 ? 24.124 9.465 -26.422 1.00 52.78 78 VAL A N 1
ATOM 656 C CA . VAL A 1 78 ? 24.251 8.785 -25.120 1.00 52.78 78 VAL A CA 1
ATOM 657 C C . VAL A 1 78 ? 25.725 8.538 -24.786 1.00 52.78 78 VAL A C 1
ATOM 659 O O . VAL A 1 78 ? 26.397 7.846 -25.548 1.00 52.78 78 VAL A O 1
ATOM 662 N N . PRO A 1 79 ? 26.258 9.011 -23.641 1.00 53.44 79 PRO A N 1
ATOM 663 C CA . PRO A 1 79 ? 27.629 8.707 -23.242 1.00 53.44 79 PRO A CA 1
ATOM 664 C C . PRO A 1 79 ? 27.788 7.199 -22.990 1.00 53.44 79 PRO A C 1
ATOM 666 O O . PRO A 1 79 ? 27.382 6.671 -21.956 1.00 53.44 79 PRO A O 1
ATOM 669 N N . HIS A 1 80 ? 28.386 6.497 -23.954 1.00 50.66 80 HIS A N 1
ATOM 670 C CA . HIS A 1 80 ? 28.685 5.070 -23.871 1.00 50.66 80 HIS A CA 1
ATOM 671 C C . HIS A 1 80 ? 29.911 4.852 -22.979 1.00 50.66 80 HIS A C 1
ATOM 673 O O . HIS A 1 80 ? 31.048 4.782 -23.444 1.00 50.66 80 HIS A O 1
ATOM 679 N N . LYS A 1 81 ? 29.694 4.731 -21.669 1.00 49.22 81 LYS A N 1
ATOM 680 C CA . LYS A 1 81 ? 30.621 3.992 -20.806 1.00 49.22 81 LYS A CA 1
ATOM 681 C C . LYS A 1 81 ? 29.850 2.899 -20.085 1.00 49.22 81 LYS A C 1
ATOM 683 O O . LYS A 1 81 ? 29.109 3.168 -19.144 1.00 49.22 81 LYS A O 1
ATOM 688 N N . LEU A 1 82 ? 30.040 1.668 -20.553 1.00 51.53 82 LEU A N 1
ATOM 689 C CA . LEU A 1 82 ? 29.688 0.465 -19.806 1.00 51.53 82 LEU A CA 1
ATOM 690 C C . LEU A 1 82 ? 30.471 0.487 -18.475 1.00 51.53 82 LEU A C 1
ATOM 692 O O . LEU A 1 82 ? 31.668 0.800 -18.499 1.00 51.53 82 LEU A O 1
ATOM 696 N N . PRO A 1 83 ? 29.839 0.220 -17.317 1.00 49.84 83 PRO A N 1
ATOM 697 C CA . PRO A 1 83 ? 30.576 0.080 -16.065 1.00 49.84 83 PRO A CA 1
ATOM 698 C C . PRO A 1 83 ? 31.557 -1.101 -16.170 1.00 49.84 83 PRO A C 1
ATOM 700 O O . PRO A 1 83 ? 31.206 -2.140 -16.729 1.00 49.84 83 PRO A O 1
ATOM 703 N N . LYS A 1 84 ? 32.788 -0.891 -15.682 1.00 42.19 84 LYS A N 1
ATOM 704 C CA . LYS A 1 84 ? 33.836 -1.920 -15.569 1.00 42.19 84 LYS A CA 1
ATOM 705 C C . LYS A 1 84 ? 33.477 -2.977 -14.533 1.00 42.19 84 LYS A C 1
ATOM 707 O O . LYS A 1 84 ? 32.869 -2.590 -13.510 1.00 42.19 84 LYS A O 1
#

pLDDT: mean 71.03, std 14.87, range [42.19, 93.19]

Secondary structure (DSSP, 8-state):
-HHHHHHHHHHHHHHHHHHHH-HHHHHHHHHHHHHHHHHHHHHHHHHHHHHHHHHHH-S--TT-TTHHHHHHHHTTTS------